Protein AF-A0A2M4CK53-F1 (afdb_monomer_lite)

InterPro domains:
  IPR056799 Aegyptin/gSG7 salivary protein-like, four-helix bundle [PF25001] (20-133)

pLDDT: mean 81.4, std 12.36, range [44.84, 95.44]

Structure (mmCIF, N/CA/C/O backbone):
data_AF-A0A2M4CK53-F1
#
_entry.id   AF-A0A2M4CK53-F1
#
loop_
_atom_site.group_PDB
_atom_site.id
_atom_site.type_symbol
_atom_site.label_atom_id
_atom_site.label_alt_id
_atom_site.label_comp_id
_atom_site.label_asym_id
_atom_site.label_entity_id
_atom_site.label_seq_id
_atom_site.pdbx_PDB_ins_code
_atom_site.Cartn_x
_atom_site.Cartn_y
_atom_site.Cartn_z
_atom_site.occupancy
_atom_site.B_iso_or_equiv
_atom_site.auth_seq_id
_atom_site.auth_comp_id
_atom_site.auth_asym_id
_atom_site.auth_atom_id
_atom_site.pdbx_PDB_model_num
ATOM 1 N N . LEU A 1 1 ? -21.464 15.070 42.725 1.00 60.25 1 LEU A N 1
ATOM 2 C CA . LEU A 1 1 ? -21.523 13.585 42.752 1.00 60.25 1 LEU A CA 1
ATOM 3 C C . LEU A 1 1 ? -22.028 12.962 41.443 1.00 60.25 1 LEU A C 1
ATOM 5 O O . LEU A 1 1 ? -21.182 12.588 40.647 1.00 60.25 1 LEU A O 1
ATOM 9 N N . ALA A 1 2 ? -23.335 12.871 41.143 1.00 59.38 2 ALA A N 1
ATOM 10 C CA . ALA A 1 2 ? -23.804 12.184 39.916 1.00 59.38 2 ALA A CA 1
ATOM 11 C C . ALA A 1 2 ? -23.390 12.881 38.597 1.00 59.38 2 ALA A C 1
ATOM 13 O O . ALA A 1 2 ? -23.077 12.221 37.610 1.00 59.38 2 ALA A O 1
ATOM 14 N N . GLN A 1 3 ? -23.342 14.216 38.592 1.00 55.34 3 GLN A N 1
ATOM 15 C CA . GLN A 1 3 ? -22.973 15.006 37.413 1.00 55.34 3 GLN A CA 1
ATOM 16 C C . GLN A 1 3 ? -21.454 15.009 37.158 1.00 55.34 3 GLN A C 1
ATOM 18 O O . GLN A 1 3 ? -21.027 14.939 36.013 1.00 55.34 3 GLN A O 1
ATOM 23 N N . GLU A 1 4 ? -20.635 14.991 38.214 1.00 51.47 4 GLU A N 1
ATOM 24 C CA . GLU A 1 4 ? -19.167 14.876 38.124 1.00 51.47 4 GLU A CA 1
ATOM 25 C C . GLU A 1 4 ? -18.717 13.498 37.627 1.00 51.47 4 GLU A C 1
ATOM 27 O O . GLU A 1 4 ? -17.789 13.406 36.829 1.00 51.47 4 GLU A O 1
ATOM 32 N N . LEU A 1 5 ? -19.409 12.427 38.034 1.00 57.88 5 LEU A N 1
ATOM 33 C CA . LEU A 1 5 ? -19.177 11.082 37.500 1.00 57.88 5 LEU A CA 1
ATOM 34 C C . LEU A 1 5 ? -19.493 11.009 36.000 1.00 57.88 5 LEU A C 1
ATOM 36 O O . LEU A 1 5 ? -18.746 10.383 35.257 1.00 57.88 5 LEU A O 1
ATOM 40 N N . HIS A 1 6 ? -20.541 11.696 35.538 1.00 61.34 6 HIS A N 1
ATOM 41 C CA . HIS A 1 6 ? -20.874 11.777 34.112 1.00 61.34 6 HIS A CA 1
ATOM 42 C C . HIS A 1 6 ? -19.783 12.482 33.295 1.00 61.34 6 HIS A C 1
ATOM 44 O O . HIS A 1 6 ? -19.415 12.002 32.224 1.00 61.34 6 HIS A O 1
ATOM 50 N N . TRP A 1 7 ? -19.233 13.587 33.811 1.00 57.91 7 TRP A N 1
ATOM 51 C CA . TRP A 1 7 ? -18.126 14.302 33.169 1.00 57.91 7 TRP A CA 1
ATOM 52 C C . TRP A 1 7 ? -16.848 13.464 33.114 1.00 57.91 7 TRP A C 1
ATOM 54 O O . TRP A 1 7 ? -16.218 13.395 32.064 1.00 57.91 7 TRP A O 1
ATOM 64 N N . LEU A 1 8 ? -16.485 12.783 34.205 1.00 64.88 8 LEU A N 1
ATOM 65 C CA . LEU A 1 8 ? -15.302 11.916 34.250 1.00 64.88 8 LEU A CA 1
ATOM 66 C C . LEU A 1 8 ? -15.430 10.702 33.321 1.00 64.88 8 LEU A C 1
ATOM 68 O O . LEU A 1 8 ?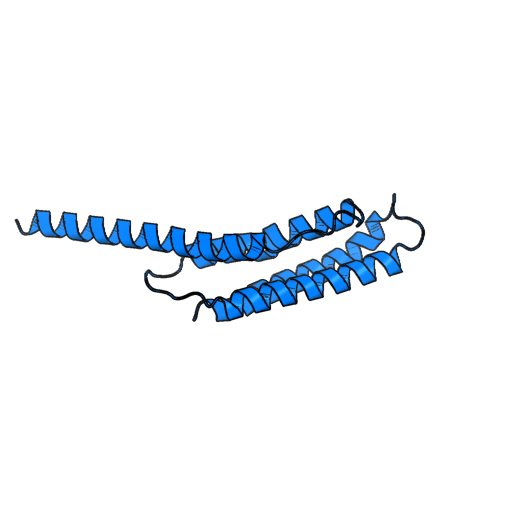 -14.464 10.336 32.655 1.00 64.88 8 LEU A O 1
ATOM 72 N N . VAL A 1 9 ? -16.619 10.100 33.243 1.00 66.56 9 VAL A N 1
ATOM 73 C CA . VAL A 1 9 ? -16.907 9.005 32.306 1.00 66.56 9 VAL A CA 1
ATOM 74 C C . VAL A 1 9 ? -16.845 9.506 30.860 1.00 66.56 9 VAL A C 1
ATOM 76 O O . VAL A 1 9 ? -16.185 8.880 30.035 1.00 66.56 9 VAL A O 1
ATOM 79 N N . GLY A 1 10 ? -17.448 10.660 30.558 1.00 62.97 10 GLY A N 1
ATOM 80 C CA . GLY A 1 10 ? -17.382 11.273 29.228 1.00 62.97 10 GLY A CA 1
ATOM 81 C C . GLY A 1 10 ? -15.952 11.604 28.788 1.00 62.97 10 GLY A C 1
ATOM 82 O O . GLY A 1 10 ? -15.581 11.324 27.651 1.00 62.97 10 GLY A O 1
ATOM 83 N N . LEU A 1 11 ? -15.126 12.126 29.699 1.00 65.12 11 LEU A N 1
ATOM 84 C CA . LEU A 1 11 ? -13.720 12.432 29.433 1.00 65.12 11 LEU A CA 1
ATOM 85 C C . LEU A 1 11 ? -12.900 11.154 29.181 1.00 65.12 11 LEU A C 1
ATOM 87 O O . LEU A 1 11 ? -12.100 11.108 28.252 1.00 65.12 11 LEU A O 1
ATOM 91 N N . ARG A 1 12 ? -13.134 10.094 29.968 1.00 66.25 12 ARG A N 1
ATOM 92 C CA . ARG A 1 12 ? -12.471 8.788 29.807 1.00 66.25 12 ARG A CA 1
ATOM 93 C C . ARG A 1 12 ? -12.744 8.175 28.430 1.00 66.25 12 ARG A C 1
ATOM 95 O O . ARG A 1 12 ? -11.802 7.780 27.757 1.00 66.25 12 ARG A O 1
ATOM 102 N N . PHE A 1 13 ? -14.001 8.180 27.981 1.00 63.41 13 PHE A N 1
ATOM 103 C CA . PHE A 1 13 ? -14.366 7.676 26.652 1.00 63.41 13 PHE A CA 1
ATOM 104 C C . PHE A 1 13 ? -13.691 8.446 25.512 1.00 63.41 13 PHE A C 1
ATOM 106 O O . PHE A 1 13 ? -13.326 7.849 24.502 1.00 63.41 13 PHE A O 1
ATOM 113 N N . GLN A 1 14 ? -13.510 9.761 25.663 1.00 62.34 14 GLN A N 1
ATOM 114 C CA . GLN A 1 14 ? -12.796 10.570 24.675 1.00 62.34 14 GLN A CA 1
ATOM 115 C C . GLN A 1 14 ? -11.305 10.216 24.619 1.00 62.34 14 GLN A C 1
ATOM 117 O O . GLN A 1 14 ? -10.766 10.084 23.524 1.00 62.34 14 GLN A O 1
ATOM 122 N N . PHE A 1 15 ? -10.652 10.014 25.768 1.00 65.25 15 PHE A N 1
ATOM 123 C CA . PHE A 1 15 ? -9.254 9.571 25.808 1.00 65.25 15 PHE A CA 1
ATOM 124 C C . PHE A 1 15 ? -9.075 8.171 25.213 1.00 65.25 15 PHE A C 1
ATOM 126 O O . PHE A 1 15 ? -8.221 7.999 24.349 1.00 65.25 15 PHE A O 1
ATOM 133 N N . ASP A 1 16 ? -9.933 7.213 25.574 1.00 66.12 16 ASP A N 1
ATOM 134 C CA . ASP A 1 16 ? -9.870 5.844 25.045 1.00 66.12 16 ASP A CA 1
ATOM 135 C C . ASP A 1 16 ? -10.058 5.817 23.510 1.00 66.12 16 ASP A C 1
ATOM 137 O O . ASP A 1 16 ? -9.402 5.051 22.801 1.00 66.12 16 ASP A O 1
ATOM 141 N N . ALA A 1 17 ? -10.919 6.688 22.968 1.00 62.44 17 ALA A N 1
ATOM 142 C CA . ALA A 1 17 ? -11.109 6.837 21.524 1.00 62.44 17 ALA A CA 1
ATOM 143 C C . ALA A 1 17 ? -9.894 7.476 20.822 1.00 62.44 17 ALA A C 1
ATOM 145 O O . ALA A 1 17 ? -9.510 7.049 19.728 1.00 62.44 17 ALA A O 1
ATOM 146 N N . ILE A 1 18 ? -9.268 8.481 21.444 1.00 70.62 18 ILE A N 1
ATOM 147 C CA . ILE A 1 18 ? -8.058 9.136 20.923 1.00 70.62 18 ILE A CA 1
ATOM 148 C C . ILE A 1 18 ? -6.870 8.164 20.933 1.00 70.62 18 ILE A C 1
ATOM 150 O O . ILE A 1 18 ? -6.119 8.114 19.955 1.00 70.62 18 ILE A O 1
ATOM 154 N N . ASP A 1 19 ? -6.706 7.375 21.993 1.00 75.19 19 ASP A N 1
ATOM 155 C CA . ASP A 1 19 ? -5.622 6.396 22.107 1.00 75.19 19 ASP A CA 1
ATOM 156 C C . ASP A 1 19 ? -5.763 5.288 21.056 1.00 75.19 19 ASP A C 1
ATOM 158 O O . ASP A 1 19 ? -4.798 4.985 20.349 1.00 75.19 19 ASP A O 1
ATOM 162 N N . ALA A 1 20 ? -6.979 4.765 20.860 1.00 76.62 20 ALA A N 1
ATOM 163 C CA . ALA A 1 20 ? -7.259 3.781 19.816 1.00 76.62 20 ALA A CA 1
ATOM 164 C C . ALA A 1 20 ? -6.955 4.322 18.407 1.00 76.62 20 ALA A C 1
ATOM 166 O O . ALA A 1 20 ? -6.282 3.657 17.619 1.00 76.62 20 ALA A O 1
ATOM 167 N N . THR A 1 21 ? -7.363 5.564 18.122 1.00 82.50 21 THR A N 1
ATOM 168 C CA . THR A 1 21 ? -7.081 6.241 16.843 1.00 82.50 21 THR A CA 1
ATOM 169 C C . THR A 1 21 ? -5.578 6.262 16.542 1.00 82.50 21 THR A C 1
ATOM 171 O O . THR A 1 21 ? -5.146 5.929 15.434 1.00 82.50 21 THR A O 1
ATOM 174 N N . HIS A 1 22 ? -4.762 6.636 17.534 1.00 85.75 22 HIS A N 1
ATOM 175 C CA . HIS A 1 22 ? -3.309 6.675 17.385 1.00 85.75 22 HIS A CA 1
ATOM 176 C C . HIS A 1 22 ? -2.703 5.277 17.250 1.00 85.75 22 HIS A C 1
ATOM 178 O O . HIS A 1 22 ? -1.792 5.088 16.443 1.00 85.75 22 HIS A O 1
ATOM 184 N N . GLU A 1 23 ? -3.188 4.292 18.007 1.00 88.50 23 GLU A N 1
ATOM 185 C CA . GLU A 1 23 ? -2.711 2.909 17.931 1.00 88.50 23 GLU A CA 1
ATOM 186 C C . GLU A 1 23 ? -2.930 2.321 16.530 1.00 88.50 23 GLU A C 1
ATOM 188 O O . GLU A 1 23 ? -1.988 1.816 15.906 1.00 88.50 23 GLU A O 1
ATOM 193 N N . HIS A 1 24 ? -4.144 2.456 15.993 1.00 90.31 24 HIS A N 1
ATOM 194 C CA . HIS A 1 24 ? -4.504 1.973 14.661 1.00 90.31 24 HIS A CA 1
ATOM 195 C C . HIS A 1 24 ? -3.679 2.653 13.563 1.00 90.31 24 HIS A C 1
ATOM 197 O O . HIS A 1 24 ? -3.088 1.972 12.718 1.00 90.31 24 HIS A O 1
ATOM 203 N N . ALA A 1 25 ? -3.554 3.983 13.613 1.00 89.69 25 ALA A N 1
ATOM 204 C CA . ALA A 1 25 ? -2.746 4.749 12.663 1.00 89.69 25 ALA A CA 1
ATOM 205 C C . ALA A 1 25 ? -1.260 4.357 12.704 1.00 89.69 25 ALA A C 1
ATOM 207 O O . ALA A 1 25 ? -0.612 4.215 11.660 1.00 89.69 25 ALA A O 1
ATOM 208 N N . ASN A 1 26 ? -0.713 4.153 13.906 1.00 91.31 26 ASN A N 1
ATOM 209 C CA . ASN A 1 26 ? 0.675 3.746 14.095 1.00 91.31 26 ASN A CA 1
ATOM 210 C C . ASN A 1 26 ? 0.926 2.338 13.562 1.00 91.31 26 ASN A C 1
ATOM 212 O O . ASN A 1 26 ? 1.950 2.107 12.914 1.00 91.31 26 ASN A O 1
ATOM 216 N N . LYS A 1 27 ? -0.009 1.409 13.785 1.00 90.62 27 LYS A N 1
ATOM 217 C CA . LYS A 1 27 ? 0.096 0.035 13.290 1.00 90.62 27 LYS A CA 1
ATOM 218 C C . LYS A 1 27 ? 0.197 -0.001 11.766 1.00 90.62 27 LYS A C 1
ATOM 220 O O . LYS A 1 27 ? 1.164 -0.550 11.233 1.00 90.62 27 LYS A O 1
ATOM 225 N N . VAL A 1 28 ? -0.717 0.679 11.071 1.00 90.75 28 VAL A N 1
ATOM 226 C CA . VAL A 1 28 ? -0.673 0.792 9.604 1.00 90.75 28 VAL A CA 1
ATOM 227 C C . VAL A 1 28 ? 0.580 1.546 9.150 1.00 90.75 28 VAL A C 1
ATOM 229 O O . VAL A 1 28 ? 1.300 1.094 8.266 1.00 90.75 28 VAL A O 1
ATOM 232 N N . THR A 1 29 ? 0.943 2.658 9.787 1.00 91.38 29 THR A N 1
ATOM 233 C CA . THR A 1 29 ? 2.153 3.407 9.402 1.00 91.38 29 THR A CA 1
ATOM 234 C C . THR A 1 29 ? 3.427 2.562 9.501 1.00 91.38 29 THR A C 1
ATOM 236 O O . THR A 1 29 ? 4.314 2.658 8.645 1.00 91.38 29 THR A O 1
ATOM 239 N N . ASN A 1 30 ? 3.535 1.726 10.533 1.00 91.00 30 ASN A N 1
ATOM 240 C CA . ASN A 1 30 ? 4.725 0.924 10.786 1.00 91.00 30 ASN A CA 1
ATOM 241 C C . ASN A 1 30 ? 4.878 -0.255 9.822 1.00 91.00 30 ASN A C 1
ATOM 243 O O . ASN A 1 30 ? 6.020 -0.629 9.545 1.00 91.00 30 ASN A O 1
ATOM 247 N N . ILE A 1 31 ? 3.792 -0.797 9.255 1.00 89.25 31 ILE A N 1
ATOM 248 C CA . ILE A 1 31 ? 3.927 -1.846 8.237 1.00 89.25 31 ILE A CA 1
ATOM 249 C C . ILE A 1 31 ? 4.580 -1.296 6.963 1.00 89.25 31 ILE A C 1
ATOM 251 O O . ILE A 1 31 ? 5.550 -1.870 6.464 1.00 89.25 31 ILE A O 1
ATOM 255 N N . PHE A 1 32 ? 4.168 -0.106 6.515 1.00 86.38 32 PHE A N 1
ATOM 256 C CA . PHE A 1 32 ? 4.724 0.522 5.313 1.00 86.38 32 PHE A CA 1
ATOM 257 C C . PHE A 1 32 ? 6.179 0.971 5.474 1.00 86.38 32 PHE A C 1
ATOM 259 O O . PHE A 1 32 ? 6.905 1.037 4.487 1.00 86.38 32 PHE A O 1
ATOM 266 N N . ARG A 1 33 ? 6.666 1.207 6.702 1.00 84.19 33 ARG A N 1
ATOM 267 C CA . ARG A 1 33 ? 8.099 1.478 6.947 1.00 84.19 33 ARG A CA 1
ATOM 268 C C . ARG A 1 33 ? 9.015 0.329 6.518 1.00 84.19 33 ARG A C 1
ATOM 270 O O . ARG A 1 33 ? 10.203 0.550 6.293 1.00 84.19 33 ARG A O 1
ATOM 277 N N . ARG A 1 34 ? 8.486 -0.893 6.418 1.00 77.19 34 ARG A N 1
ATOM 278 C CA . ARG A 1 34 ? 9.235 -2.077 5.971 1.00 77.19 34 ARG A CA 1
ATOM 279 C C . ARG A 1 34 ? 9.403 -2.121 4.449 1.00 77.19 34 ARG A C 1
ATOM 281 O O . ARG A 1 34 ? 10.221 -2.895 3.950 1.00 77.19 34 ARG A O 1
ATOM 288 N N . VAL A 1 35 ? 8.669 -1.294 3.705 1.00 77.06 35 VAL A N 1
ATOM 289 C CA . VAL A 1 35 ? 8.825 -1.145 2.256 1.00 77.06 35 VAL A CA 1
ATOM 290 C C . VAL A 1 35 ? 10.049 -0.273 1.993 1.00 77.06 35 VAL A C 1
ATOM 292 O O . VAL A 1 35 ? 10.014 0.948 2.135 1.00 77.06 35 VAL A O 1
ATOM 295 N N . LYS A 1 36 ? 11.169 -0.919 1.662 1.00 80.88 36 LYS A N 1
ATOM 296 C CA . LYS A 1 36 ? 12.406 -0.238 1.279 1.00 80.88 36 LYS A CA 1
ATOM 297 C C . LYS A 1 36 ? 12.468 -0.134 -0.234 1.00 80.88 36 LYS A C 1
ATOM 299 O O . LYS A 1 36 ? 12.330 -1.139 -0.921 1.00 80.88 36 LYS A O 1
ATOM 304 N N . GLN A 1 37 ? 12.727 1.070 -0.722 1.00 82.44 37 GLN A N 1
ATOM 305 C CA . GLN A 1 37 ? 12.999 1.286 -2.133 1.00 82.44 37 GLN A CA 1
ATOM 306 C C . GLN A 1 37 ? 14.401 0.803 -2.494 1.00 82.44 37 GLN A C 1
ATOM 308 O O . GLN A 1 37 ? 15.367 1.074 -1.773 1.00 82.44 37 GLN A O 1
ATOM 313 N N . ASP A 1 38 ? 14.508 0.141 -3.641 1.00 85.75 38 ASP A N 1
ATOM 314 C CA . ASP A 1 38 ? 15.789 -0.170 -4.257 1.00 85.75 38 ASP A CA 1
ATOM 315 C C . ASP A 1 38 ? 16.346 1.076 -4.955 1.00 85.75 38 ASP A C 1
ATOM 317 O O . ASP A 1 38 ? 15.948 1.433 -6.063 1.00 85.75 38 ASP A O 1
ATOM 321 N N . LYS A 1 39 ? 17.288 1.744 -4.286 1.00 83.81 39 LYS A N 1
ATOM 322 C CA . LYS A 1 39 ? 17.897 2.995 -4.759 1.00 83.81 39 LYS A CA 1
ATOM 323 C C . LYS A 1 39 ? 18.765 2.831 -6.011 1.00 83.81 39 LYS A C 1
ATOM 325 O O . LYS A 1 39 ? 19.245 3.836 -6.524 1.00 83.81 39 LYS A O 1
ATOM 330 N N . THR A 1 40 ? 18.988 1.606 -6.487 1.00 84.44 40 THR A N 1
ATOM 331 C CA . THR A 1 40 ? 19.692 1.360 -7.753 1.00 84.44 40 THR A CA 1
ATOM 332 C C . THR A 1 40 ? 18.801 1.602 -8.977 1.00 84.44 40 THR A C 1
ATOM 334 O O . THR A 1 40 ? 19.313 1.785 -10.082 1.00 84.44 40 THR A O 1
ATOM 337 N N . LYS A 1 41 ? 17.473 1.651 -8.795 1.00 84.19 41 LYS A N 1
ATOM 338 C CA . LYS A 1 41 ? 16.500 1.891 -9.869 1.00 84.19 41 LYS A CA 1
ATOM 339 C C . LYS A 1 41 ? 16.446 3.371 -10.282 1.00 84.19 41 LYS A C 1
ATOM 341 O O . LYS A 1 41 ? 16.870 4.268 -9.556 1.00 84.19 41 LYS A O 1
ATOM 346 N N . ASN A 1 42 ? 15.882 3.632 -11.464 1.00 84.38 42 ASN A N 1
ATOM 347 C CA . ASN A 1 42 ? 15.699 4.984 -12.001 1.00 84.38 42 ASN A CA 1
ATOM 348 C C . ASN A 1 42 ? 14.899 5.886 -11.036 1.00 84.38 42 ASN A C 1
ATOM 350 O O . ASN A 1 42 ? 13.873 5.475 -10.497 1.00 84.38 42 ASN A O 1
ATOM 354 N N . ALA A 1 43 ? 15.338 7.136 -10.867 1.00 84.31 43 ALA A N 1
ATOM 355 C CA . ALA A 1 43 ? 14.744 8.072 -9.912 1.00 84.31 43 ALA A CA 1
ATOM 356 C C . ALA A 1 43 ? 13.280 8.441 -10.220 1.00 84.31 43 ALA A C 1
ATOM 358 O O . ALA A 1 43 ? 12.484 8.552 -9.295 1.00 84.31 43 ALA A O 1
ATOM 359 N N . VAL A 1 44 ? 12.903 8.592 -11.495 1.00 81.88 44 VAL A N 1
ATOM 360 C CA . VAL A 1 44 ? 11.524 8.925 -11.907 1.00 81.88 44 VAL A CA 1
ATOM 361 C C . VAL A 1 44 ? 10.580 7.752 -11.636 1.00 81.88 44 VAL A C 1
ATOM 363 O O . VAL A 1 44 ? 9.456 7.934 -11.162 1.00 81.88 44 VAL A O 1
ATOM 366 N N . TYR A 1 45 ? 11.058 6.529 -11.875 1.00 86.69 45 TYR A N 1
ATOM 367 C CA . TYR A 1 45 ? 10.356 5.314 -11.468 1.00 86.69 45 TYR A CA 1
ATOM 368 C C . TYR A 1 45 ? 10.181 5.268 -9.941 1.00 86.69 45 TYR A C 1
ATOM 370 O O . TYR A 1 45 ? 9.069 5.061 -9.455 1.00 86.69 45 TYR A O 1
ATOM 378 N N . LEU A 1 46 ? 11.250 5.516 -9.174 1.00 89.00 46 LEU A N 1
ATOM 379 C CA . LEU A 1 46 ? 11.204 5.488 -7.709 1.00 89.00 46 LEU A CA 1
ATOM 380 C C . LEU A 1 46 ? 10.265 6.549 -7.132 1.00 89.00 46 LEU A C 1
ATOM 382 O O . LEU A 1 46 ? 9.551 6.263 -6.170 1.00 89.00 46 LEU A O 1
ATOM 386 N N . ASP A 1 47 ? 10.230 7.739 -7.726 1.00 89.00 47 ASP A N 1
ATOM 387 C CA . ASP A 1 47 ? 9.288 8.795 -7.361 1.00 89.00 47 ASP A CA 1
ATOM 388 C C . ASP A 1 47 ? 7.837 8.368 -7.624 1.00 89.00 47 ASP A C 1
ATOM 390 O O . ASP A 1 47 ? 6.974 8.508 -6.755 1.00 89.00 47 ASP A O 1
ATOM 394 N N . SER A 1 48 ? 7.579 7.730 -8.770 1.00 90.25 48 SER A N 1
ATOM 395 C CA . SER A 1 48 ? 6.251 7.206 -9.117 1.00 90.25 48 SER A CA 1
ATOM 396 C C . SER A 1 48 ? 5.791 6.113 -8.152 1.00 90.25 48 SER A C 1
ATOM 398 O O . SER A 1 48 ? 4.634 6.130 -7.720 1.00 90.25 48 SER A O 1
ATOM 400 N N . VAL A 1 49 ? 6.692 5.197 -7.775 1.00 92.56 49 VAL A N 1
ATOM 401 C CA . VAL A 1 49 ? 6.433 4.144 -6.781 1.00 92.56 49 VAL A CA 1
ATOM 402 C C . VAL A 1 49 ? 6.154 4.747 -5.410 1.00 92.56 49 VAL A C 1
ATOM 404 O O . VAL A 1 49 ? 5.135 4.419 -4.804 1.00 92.56 49 VAL A O 1
ATOM 407 N N . HIS A 1 50 ? 7.022 5.646 -4.934 1.00 92.62 50 HIS A N 1
ATOM 408 C CA . HIS A 1 50 ? 6.863 6.306 -3.638 1.00 92.62 50 HIS A CA 1
ATOM 409 C C . HIS A 1 50 ? 5.534 7.059 -3.562 1.00 92.62 50 HIS A C 1
ATOM 411 O O . HIS A 1 50 ? 4.783 6.896 -2.599 1.00 92.62 50 HIS A O 1
ATOM 417 N N . THR A 1 51 ? 5.233 7.849 -4.593 1.00 93.25 51 THR A N 1
ATOM 418 C CA . THR A 1 51 ? 4.000 8.628 -4.680 1.00 93.25 51 THR A CA 1
ATOM 419 C C . THR A 1 51 ? 2.782 7.717 -4.683 1.00 93.25 51 THR A C 1
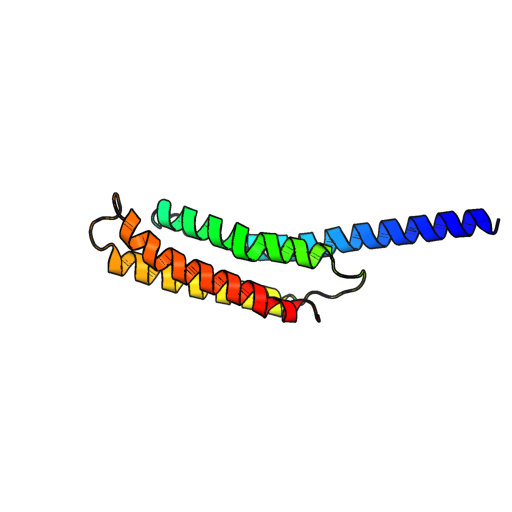ATOM 421 O O . THR A 1 51 ? 1.900 7.920 -3.856 1.00 93.25 51 THR A O 1
ATOM 424 N N . GLY A 1 52 ? 2.760 6.673 -5.519 1.00 93.81 52 GLY A N 1
ATOM 425 C CA . GLY A 1 52 ? 1.646 5.725 -5.580 1.00 93.81 52 GLY A CA 1
ATOM 426 C C . GLY A 1 52 ? 1.402 5.013 -4.251 1.00 93.81 52 GLY A C 1
ATOM 427 O O . GLY A 1 52 ? 0.295 5.063 -3.723 1.00 93.81 52 GLY A O 1
ATOM 428 N N . VAL A 1 53 ? 2.439 4.403 -3.661 1.00 93.69 53 VAL A N 1
ATOM 429 C CA . VAL A 1 53 ? 2.311 3.700 -2.369 1.00 93.69 53 VAL A CA 1
ATOM 430 C C . VAL A 1 53 ? 1.837 4.652 -1.278 1.00 93.69 53 VAL A C 1
ATOM 432 O O . VAL A 1 53 ? 0.999 4.281 -0.460 1.00 93.69 53 VAL A O 1
ATOM 435 N N . LYS A 1 54 ? 2.350 5.885 -1.249 1.00 93.38 54 LYS A N 1
ATOM 436 C CA . LYS A 1 54 ? 1.943 6.866 -0.248 1.00 93.38 54 LYS A CA 1
ATOM 437 C C . LYS A 1 54 ? 0.480 7.282 -0.428 1.00 93.38 54 LYS A C 1
ATOM 439 O O . LYS A 1 54 ? -0.301 7.122 0.503 1.00 93.38 54 LYS A O 1
ATOM 444 N N . THR A 1 55 ? 0.113 7.810 -1.593 1.00 95.12 55 THR A N 1
ATOM 445 C CA . THR A 1 55 ? -1.166 8.516 -1.776 1.00 95.12 55 THR A CA 1
ATOM 446 C C . THR A 1 55 ? -2.335 7.596 -2.104 1.00 95.12 55 THR A C 1
ATOM 448 O O . THR A 1 55 ? -3.473 7.953 -1.812 1.00 95.12 55 THR A O 1
ATOM 451 N N . LEU A 1 56 ? -2.078 6.427 -2.695 1.00 94.50 56 LEU A N 1
ATOM 452 C CA . LEU A 1 56 ? -3.126 5.501 -3.137 1.00 94.50 56 LEU A CA 1
ATOM 453 C C . LEU A 1 56 ? -3.305 4.301 -2.214 1.00 94.50 56 LEU A C 1
ATOM 455 O O . LEU A 1 56 ? -4.291 3.590 -2.363 1.00 94.50 56 LEU A O 1
ATOM 459 N N . LEU A 1 57 ? -2.376 4.073 -1.282 1.00 91.06 57 LEU A N 1
ATOM 460 C CA . LEU A 1 57 ? -2.413 2.907 -0.405 1.00 91.06 57 LEU A CA 1
ATOM 461 C C . LEU A 1 57 ? -2.218 3.296 1.065 1.00 91.06 57 LEU A C 1
ATOM 463 O O . LEU A 1 57 ? -3.148 3.193 1.856 1.00 91.06 57 LEU A O 1
ATOM 467 N N . LYS A 1 58 ? -1.043 3.806 1.448 1.00 92.31 58 LYS A N 1
ATOM 468 C CA . LYS A 1 58 ? -0.728 4.106 2.852 1.00 92.31 58 LYS A CA 1
ATOM 469 C C . LYS A 1 58 ? -1.658 5.158 3.457 1.00 92.31 58 LYS A C 1
ATOM 471 O O . LYS A 1 58 ? -2.256 4.891 4.495 1.00 92.31 58 LYS A O 1
ATOM 476 N N . ASP A 1 59 ? -1.725 6.351 2.873 1.00 92.81 59 ASP A N 1
ATOM 477 C CA . ASP A 1 59 ? -2.471 7.469 3.457 1.00 92.81 59 ASP A CA 1
ATOM 478 C C . ASP A 1 59 ? -3.977 7.133 3.573 1.00 92.81 59 ASP A C 1
ATOM 480 O O . ASP A 1 59 ? -4.516 7.288 4.672 1.00 92.81 59 ASP A O 1
ATOM 484 N N . PRO A 1 60 ? -4.644 6.559 2.542 1.00 92.06 60 PRO A N 1
ATOM 485 C CA . PRO A 1 60 ? -6.024 6.081 2.663 1.00 92.06 60 PRO A CA 1
ATOM 486 C C . PRO A 1 60 ? -6.232 5.045 3.773 1.00 92.06 60 PRO A C 1
ATOM 488 O O . PRO A 1 60 ? -7.171 5.167 4.562 1.00 92.06 60 PRO A O 1
ATOM 491 N N . LEU A 1 61 ? -5.341 4.055 3.889 1.00 90.19 61 LEU A N 1
ATOM 492 C CA . LEU A 1 61 ? -5.454 3.018 4.917 1.00 90.19 61 LEU A CA 1
ATOM 493 C C . LEU A 1 61 ? -5.239 3.568 6.323 1.00 90.19 61 LEU A C 1
ATOM 495 O O . LEU A 1 61 ? -5.934 3.154 7.247 1.00 90.19 61 LEU A O 1
ATOM 499 N N . VAL A 1 62 ? -4.317 4.519 6.498 1.00 91.50 62 VAL A N 1
ATOM 500 C CA . VAL A 1 62 ? -4.142 5.220 7.775 1.00 91.50 62 VAL A CA 1
ATOM 501 C C . VAL A 1 62 ? -5.408 6.003 8.117 1.00 91.50 62 VAL A C 1
ATOM 503 O O . VAL A 1 62 ? -5.903 5.875 9.233 1.00 91.50 62 VAL A O 1
ATOM 506 N N . SER A 1 63 ? -5.976 6.751 7.165 1.00 90.38 63 SER A N 1
ATOM 507 C CA . SER A 1 63 ? -7.232 7.477 7.383 1.00 90.38 63 SER A CA 1
ATOM 508 C C . SER A 1 63 ? -8.386 6.547 7.759 1.00 90.38 63 SER A C 1
ATOM 510 O O . SER A 1 63 ? -9.126 6.860 8.684 1.00 90.38 63 SER A O 1
ATOM 512 N N . LYS A 1 64 ? -8.524 5.386 7.109 1.00 88.31 64 LYS A N 1
ATOM 513 C CA . LYS A 1 64 ? -9.536 4.380 7.475 1.00 88.31 64 LYS A CA 1
ATOM 514 C C . LYS A 1 64 ? -9.276 3.781 8.858 1.00 88.31 64 LYS A C 1
ATOM 516 O O . LYS A 1 64 ? -10.210 3.634 9.637 1.00 88.31 64 LYS A O 1
ATOM 521 N N . ALA A 1 65 ? -8.020 3.478 9.182 1.00 88.81 65 ALA A N 1
ATOM 522 C CA . ALA A 1 65 ? -7.635 2.919 10.475 1.00 88.81 65 ALA A CA 1
ATOM 523 C C . ALA A 1 65 ? -7.935 3.879 11.637 1.00 88.81 65 ALA A C 1
ATOM 525 O O . ALA A 1 65 ? -8.398 3.438 12.681 1.00 88.81 65 ALA A O 1
ATOM 526 N N . MET A 1 66 ? -7.754 5.187 11.435 1.00 87.88 66 MET A N 1
ATOM 527 C CA . MET A 1 66 ? -8.108 6.221 12.417 1.00 87.88 66 MET A CA 1
ATOM 528 C C . MET A 1 66 ? -9.609 6.293 12.736 1.00 87.88 66 MET A C 1
ATOM 530 O O . MET A 1 66 ? -9.986 6.885 13.741 1.00 87.88 66 MET A O 1
ATOM 534 N N . LEU A 1 67 ? -10.467 5.735 11.880 1.00 88.06 67 LEU A N 1
ATOM 535 C CA . LEU A 1 67 ? -11.922 5.749 12.052 1.00 88.06 67 LEU A CA 1
ATOM 536 C C . LEU A 1 67 ? -12.456 4.461 12.692 1.00 88.06 67 LEU A C 1
ATOM 538 O O . LEU A 1 67 ? -13.668 4.324 12.868 1.00 88.06 67 LEU A O 1
ATOM 542 N N . LEU A 1 68 ? -11.584 3.503 13.018 1.00 86.25 68 LEU A N 1
ATOM 543 C CA . LEU A 1 68 ? -12.006 2.242 13.611 1.00 86.25 68 LEU A CA 1
ATOM 544 C C . LEU A 1 68 ? -12.413 2.433 15.082 1.00 86.25 68 LEU A C 1
ATOM 546 O O . LEU A 1 68 ? -11.762 3.175 15.819 1.00 86.25 68 LEU A O 1
ATOM 550 N N . PRO A 1 69 ? -13.462 1.733 15.553 1.00 84.81 69 PRO A N 1
ATOM 551 C CA . PRO A 1 69 ? -13.827 1.744 16.963 1.00 84.81 69 PRO A CA 1
ATOM 552 C C . PRO A 1 69 ? -12.695 1.236 17.859 1.00 84.81 69 PRO A C 1
ATOM 554 O O . PRO A 1 69 ? -11.955 0.314 17.490 1.00 84.81 69 PRO A O 1
ATOM 557 N N . ALA A 1 70 ? -12.622 1.765 19.082 1.00 82.75 70 ALA A N 1
ATOM 558 C CA . ALA A 1 70 ? -11.727 1.247 20.110 1.00 82.75 70 ALA A CA 1
ATOM 559 C C . ALA A 1 70 ? -11.932 -0.268 20.314 1.00 82.75 70 ALA A C 1
ATOM 561 O O . ALA A 1 70 ? -13.057 -0.766 20.323 1.00 82.75 70 ALA A O 1
ATOM 562 N N . GLY A 1 71 ? -10.829 -1.011 20.444 1.00 80.56 71 GLY A N 1
ATOM 563 C CA . GLY A 1 71 ? -10.841 -2.474 20.559 1.00 80.56 71 GLY A CA 1
ATOM 564 C C . GLY A 1 71 ? -10.875 -3.240 19.229 1.00 80.56 71 GLY A C 1
ATOM 565 O O . GLY A 1 71 ? -10.708 -4.462 19.239 1.00 80.56 71 GLY A O 1
ATOM 566 N N . THR A 1 72 ? -11.022 -2.558 18.084 1.00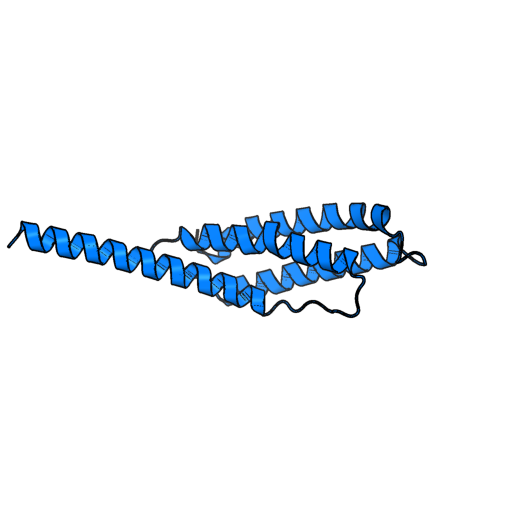 86.00 72 THR A N 1
ATOM 567 C CA . THR A 1 72 ? -10.879 -3.196 16.765 1.00 86.00 72 THR A CA 1
ATOM 568 C C . THR A 1 72 ? -9.459 -3.725 16.593 1.00 86.00 72 THR A C 1
ATOM 570 O O . THR A 1 72 ? -8.484 -2.990 16.761 1.00 86.00 72 THR A O 1
ATOM 573 N N . LYS A 1 73 ? -9.331 -5.008 16.240 1.00 84.81 73 LYS A N 1
ATOM 574 C CA . LYS A 1 73 ? -8.039 -5.642 15.967 1.00 84.81 73 LYS A CA 1
ATOM 575 C C . LYS A 1 73 ? -7.746 -5.604 14.475 1.00 84.81 73 LYS A C 1
ATOM 577 O O . LYS A 1 73 ? -8.462 -6.218 13.693 1.00 84.81 73 LYS A O 1
ATOM 582 N N . ILE A 1 74 ? -6.651 -4.949 14.105 1.00 86.56 74 ILE A N 1
ATOM 583 C CA . ILE A 1 74 ? -6.115 -4.994 12.742 1.00 86.56 74 ILE A CA 1
ATOM 584 C C . ILE A 1 74 ? -5.167 -6.193 12.636 1.00 86.56 74 ILE A C 1
ATOM 586 O O . ILE A 1 74 ? -4.244 -6.327 13.450 1.00 86.56 74 ILE A O 1
ATOM 590 N N . SER A 1 75 ? -5.399 -7.060 11.651 1.00 88.19 75 SER A N 1
ATOM 591 C CA . SER A 1 75 ? -4.587 -8.261 11.423 1.00 88.19 75 SER A CA 1
ATOM 592 C C . SER A 1 75 ? -3.220 -7.912 10.830 1.00 88.19 75 SER A C 1
ATOM 594 O O . SER A 1 75 ? -3.141 -7.305 9.762 1.00 88.19 75 SER A O 1
ATOM 596 N N . ASP A 1 76 ? -2.141 -8.328 11.500 1.00 87.69 76 ASP A N 1
ATOM 597 C CA . ASP A 1 76 ? -0.777 -8.168 10.982 1.00 87.69 76 ASP A CA 1
ATOM 598 C C . ASP A 1 76 ? -0.551 -8.994 9.714 1.00 87.69 76 ASP A C 1
ATOM 600 O O . ASP A 1 76 ? 0.055 -8.499 8.768 1.00 87.69 76 ASP A O 1
ATOM 604 N N . ASP A 1 77 ? -1.084 -10.215 9.655 1.00 89.44 77 ASP A N 1
ATOM 605 C CA . ASP A 1 77 ? -0.951 -11.092 8.488 1.00 89.44 77 ASP A CA 1
ATOM 606 C C . ASP A 1 77 ? -1.618 -10.483 7.255 1.00 89.44 77 ASP A C 1
ATOM 608 O O . ASP A 1 77 ? -1.048 -10.501 6.166 1.00 89.44 77 ASP A O 1
ATOM 612 N N . CYS A 1 78 ? -2.788 -9.864 7.435 1.00 88.75 78 CYS A N 1
ATOM 613 C CA . CYS A 1 78 ? -3.485 -9.192 6.344 1.00 88.75 78 CYS A CA 1
ATOM 614 C C . CYS A 1 78 ? -2.721 -7.949 5.860 1.00 88.75 78 CYS A C 1
ATOM 616 O O . CYS A 1 78 ? -2.551 -7.755 4.658 1.00 88.75 78 CYS A O 1
ATOM 618 N N . LEU A 1 79 ? -2.187 -7.142 6.786 1.00 88.38 79 LEU A N 1
ATOM 619 C CA . LEU A 1 79 ? -1.343 -5.994 6.439 1.00 88.38 79 LEU A CA 1
ATOM 620 C C . LEU A 1 79 ? -0.024 -6.408 5.761 1.00 88.38 79 LEU A C 1
ATOM 622 O O . LEU A 1 79 ? 0.450 -5.698 4.876 1.00 88.38 79 LEU A O 1
ATOM 626 N N . ASN A 1 80 ? 0.578 -7.533 6.157 1.00 89.88 80 ASN A N 1
ATOM 627 C CA . ASN A 1 80 ? 1.777 -8.066 5.505 1.00 89.88 80 ASN A CA 1
ATOM 628 C C . ASN A 1 80 ? 1.463 -8.553 4.085 1.00 89.88 80 ASN A C 1
ATOM 630 O O . ASN A 1 80 ? 2.167 -8.166 3.157 1.00 89.88 80 ASN A O 1
ATOM 634 N N . ALA A 1 81 ? 0.384 -9.324 3.906 1.00 90.44 81 ALA A N 1
ATOM 635 C CA . ALA A 1 81 ? -0.045 -9.810 2.593 1.00 90.44 81 ALA A CA 1
ATOM 636 C C . ALA A 1 81 ? -0.300 -8.654 1.616 1.00 90.44 81 ALA A C 1
ATOM 638 O O . ALA A 1 81 ? 0.128 -8.700 0.467 1.00 90.44 81 ALA A O 1
ATOM 639 N N . LEU A 1 82 ? -0.906 -7.572 2.105 1.00 89.81 82 LEU A N 1
ATOM 640 C CA . LEU A 1 82 ? -1.079 -6.347 1.338 1.00 89.81 82 LEU A CA 1
ATOM 641 C C . LEU A 1 82 ? 0.244 -5.729 0.891 1.00 89.81 82 LEU A C 1
ATOM 643 O O . LEU A 1 82 ? 0.375 -5.285 -0.247 1.00 89.81 82 LEU A O 1
ATOM 647 N N . VAL A 1 83 ? 1.226 -5.652 1.789 1.00 90.38 83 VAL A N 1
ATOM 648 C CA . VAL A 1 83 ? 2.543 -5.108 1.444 1.00 90.38 83 VAL A CA 1
ATOM 649 C C . VAL A 1 83 ? 3.238 -5.986 0.403 1.00 90.38 83 VAL A C 1
ATOM 651 O O . VAL A 1 83 ? 3.906 -5.457 -0.487 1.00 90.38 83 VAL A O 1
ATOM 654 N N . ASP A 1 84 ? 3.069 -7.302 0.485 1.00 92.25 84 ASP A N 1
ATOM 655 C CA . ASP A 1 84 ? 3.623 -8.237 -0.492 1.00 92.25 84 ASP A CA 1
ATOM 656 C C . ASP A 1 84 ? 2.938 -8.107 -1.862 1.00 92.25 84 ASP A C 1
ATOM 658 O O . ASP A 1 84 ? 3.627 -8.052 -2.880 1.00 92.25 84 ASP A O 1
ATOM 662 N N . GLU A 1 85 ? 1.617 -7.927 -1.904 1.00 92.88 85 GLU A N 1
ATOM 663 C CA . GLU A 1 85 ? 0.874 -7.677 -3.147 1.00 92.88 85 GLU A CA 1
ATOM 664 C C . GLU A 1 85 ? 1.247 -6.319 -3.771 1.00 92.88 85 GLU A C 1
ATOM 666 O O . GLU A 1 85 ? 1.508 -6.223 -4.973 1.00 92.88 85 GLU A O 1
ATOM 671 N N . ALA A 1 86 ? 1.410 -5.271 -2.956 1.00 92.69 86 ALA A N 1
ATOM 672 C CA . ALA A 1 86 ? 1.912 -3.978 -3.423 1.00 92.69 86 ALA A CA 1
ATOM 673 C C . ALA A 1 86 ? 3.317 -4.093 -4.047 1.00 92.69 86 ALA A C 1
ATOM 675 O O . ALA A 1 86 ? 3.598 -3.461 -5.068 1.00 92.69 86 ALA A O 1
ATOM 676 N N . ARG A 1 87 ? 4.194 -4.929 -3.471 1.00 92.06 87 ARG A N 1
ATOM 677 C CA . ARG A 1 87 ? 5.523 -5.226 -4.032 1.00 92.06 87 ARG A CA 1
ATOM 678 C C . ARG A 1 87 ? 5.441 -6.028 -5.326 1.00 92.06 87 ARG A C 1
ATOM 680 O O . ARG A 1 87 ? 6.253 -5.811 -6.222 1.00 92.06 87 ARG A O 1
ATOM 687 N N . GLU A 1 88 ? 4.480 -6.935 -5.456 1.00 93.31 88 GLU A N 1
ATOM 688 C CA . GLU A 1 88 ? 4.251 -7.652 -6.710 1.00 93.31 88 GLU A CA 1
ATOM 689 C C . GLU A 1 88 ? 3.834 -6.687 -7.829 1.00 93.31 88 GLU A C 1
ATOM 691 O O . GLU A 1 88 ? 4.390 -6.738 -8.930 1.00 93.31 88 GLU A O 1
ATOM 696 N N . HIS A 1 89 ? 2.915 -5.759 -7.543 1.00 94.00 89 HIS A N 1
ATOM 697 C CA . HIS A 1 89 ? 2.539 -4.704 -8.484 1.00 94.00 89 HIS A CA 1
ATOM 698 C C . HIS A 1 89 ? 3.718 -3.793 -8.836 1.00 94.00 89 HIS A C 1
ATOM 700 O O . HIS A 1 89 ? 3.892 -3.461 -10.009 1.00 94.00 89 HIS A O 1
ATOM 706 N N . GLU A 1 90 ? 4.554 -3.433 -7.855 1.00 92.50 90 GLU A N 1
ATOM 707 C CA . GLU A 1 90 ? 5.793 -2.689 -8.098 1.00 92.50 90 GLU A CA 1
ATOM 708 C C . GLU A 1 90 ? 6.710 -3.456 -9.070 1.00 92.50 90 GLU A C 1
ATOM 710 O O . GLU A 1 90 ? 7.216 -2.877 -10.029 1.00 92.50 90 GLU A O 1
ATOM 715 N N . ASN A 1 91 ? 6.924 -4.755 -8.851 1.00 90.94 91 ASN A N 1
ATOM 716 C CA . ASN A 1 91 ? 7.809 -5.564 -9.691 1.00 90.94 91 ASN A CA 1
ATOM 717 C C . ASN A 1 91 ? 7.303 -5.668 -11.136 1.00 90.94 91 ASN A C 1
ATOM 719 O O . ASN A 1 91 ? 8.104 -5.563 -12.066 1.00 90.94 91 ASN A O 1
ATOM 723 N N . LYS A 1 92 ? 5.986 -5.819 -11.333 1.00 90.94 92 LYS A N 1
ATOM 724 C CA . LYS A 1 92 ? 5.361 -5.792 -12.667 1.00 90.94 92 LYS A CA 1
ATOM 725 C C . LYS A 1 92 ? 5.549 -4.430 -13.334 1.00 90.94 92 LYS A C 1
ATOM 727 O O . LYS A 1 92 ? 5.998 -4.370 -14.473 1.00 90.94 92 LYS A O 1
ATOM 732 N N . PHE A 1 93 ? 5.312 -3.344 -12.596 1.00 91.25 93 PHE A N 1
ATOM 733 C CA . PHE A 1 93 ? 5.543 -1.991 -13.096 1.00 91.25 93 PHE A CA 1
ATOM 734 C C . PHE A 1 93 ? 7.008 -1.762 -13.481 1.00 91.25 93 PHE A C 1
ATOM 736 O O . PHE A 1 93 ? 7.284 -1.170 -14.521 1.00 91.25 93 PHE A O 1
ATOM 743 N N . TYR A 1 94 ? 7.959 -2.253 -12.682 1.00 88.06 94 TYR A N 1
ATOM 744 C CA . TYR A 1 94 ? 9.376 -2.150 -13.011 1.00 88.06 94 TYR A CA 1
ATOM 745 C C . TYR A 1 94 ? 9.726 -2.918 -14.283 1.00 88.06 94 TYR A C 1
ATOM 747 O O . TYR A 1 94 ? 10.430 -2.374 -15.127 1.00 88.06 94 TYR A O 1
ATOM 755 N N . ALA A 1 95 ? 9.217 -4.143 -14.439 1.00 86.88 95 ALA A N 1
ATOM 756 C CA . ALA A 1 95 ? 9.434 -4.942 -15.640 1.00 86.88 95 ALA A CA 1
ATOM 757 C C . ALA A 1 95 ? 8.896 -4.222 -16.889 1.00 86.88 95 ALA A C 1
ATOM 759 O O . ALA A 1 95 ? 9.640 -4.039 -17.855 1.00 86.88 95 ALA A O 1
ATOM 760 N N . ASP A 1 96 ? 7.662 -3.715 -16.826 1.00 83.88 96 ASP A N 1
ATOM 761 C CA . ASP A 1 96 ? 7.047 -2.942 -17.909 1.00 83.88 96 ASP A CA 1
ATOM 762 C C . ASP A 1 96 ? 7.824 -1.657 -18.205 1.00 83.88 96 ASP A C 1
ATOM 764 O O . ASP A 1 96 ? 8.041 -1.315 -19.368 1.00 83.88 96 ASP A O 1
ATOM 768 N N . PHE A 1 97 ? 8.276 -0.950 -17.168 1.00 82.62 97 PHE A N 1
ATOM 769 C CA . PHE A 1 97 ? 9.127 0.224 -17.315 1.00 82.62 97 PHE A CA 1
ATOM 770 C C . PHE A 1 97 ? 10.432 -0.144 -18.027 1.00 82.62 97 PHE A C 1
ATOM 772 O O . PHE A 1 97 ? 10.780 0.496 -19.012 1.00 82.62 97 PHE A O 1
ATOM 779 N N . THR A 1 98 ? 11.136 -1.190 -17.594 1.00 80.62 98 THR A N 1
ATOM 780 C CA . THR A 1 98 ? 12.404 -1.593 -18.217 1.00 80.62 98 THR A CA 1
ATOM 781 C C . THR A 1 98 ? 12.237 -2.037 -19.666 1.00 80.62 98 THR A C 1
ATOM 783 O O . THR A 1 98 ? 13.000 -1.577 -20.509 1.00 80.62 98 THR A O 1
ATOM 786 N N . TYR A 1 99 ? 11.219 -2.850 -19.966 1.00 75.56 99 TYR A N 1
ATOM 787 C CA . TYR A 1 99 ? 10.958 -3.367 -21.310 1.00 75.56 99 TYR A CA 1
ATOM 788 C C . TYR A 1 99 ? 10.556 -2.250 -22.278 1.00 75.56 99 TYR A C 1
ATOM 790 O O . TYR A 1 99 ? 11.089 -2.141 -23.378 1.00 75.56 99 TYR A O 1
ATOM 798 N N . ASN A 1 100 ? 9.649 -1.364 -21.857 1.00 72.81 100 ASN A N 1
ATOM 799 C CA . ASN A 1 100 ? 9.177 -0.281 -22.719 1.00 72.81 100 ASN A CA 1
ATOM 800 C C . ASN A 1 100 ? 10.178 0.887 -22.829 1.00 72.81 100 ASN A C 1
ATOM 802 O O . ASN A 1 100 ? 10.030 1.720 -23.721 1.00 72.81 100 ASN A O 1
ATOM 806 N N . CYS A 1 101 ? 11.169 0.987 -21.932 1.00 71.19 101 CYS A N 1
ATOM 807 C CA . CYS A 1 101 ? 12.163 2.072 -21.905 1.00 71.19 101 CYS A CA 1
ATOM 808 C C . CYS A 1 101 ? 13.585 1.640 -22.308 1.00 71.19 101 CYS A C 1
ATOM 810 O O . CYS A 1 101 ? 14.529 2.388 -22.015 1.00 71.19 101 CYS A O 1
ATOM 812 N N . GLU A 1 102 ? 13.774 0.465 -22.926 1.00 64.62 102 GLU A N 1
ATOM 813 C CA . GLU A 1 102 ? 15.104 -0.040 -23.301 1.00 64.62 102 GLU A CA 1
ATOM 814 C C . GLU A 1 102 ? 15.931 1.039 -24.037 1.00 64.62 102 GLU A C 1
ATOM 816 O O . GLU A 1 102 ? 15.533 1.569 -25.073 1.00 64.62 102 GLU A O 1
ATOM 821 N N . GLY A 1 103 ? 17.085 1.410 -23.467 1.00 61.88 103 GLY A N 1
ATOM 822 C CA . GLY A 1 103 ? 18.042 2.355 -24.064 1.00 61.88 103 GLY A CA 1
ATOM 823 C C . GLY A 1 103 ? 17.854 3.851 -23.754 1.00 61.88 103 GLY A C 1
ATOM 824 O O . GLY A 1 103 ? 18.775 4.622 -24.020 1.00 61.88 103 GLY A O 1
ATOM 825 N N . HIS A 1 104 ? 16.746 4.289 -23.137 1.00 58.94 104 HIS A N 1
ATOM 826 C CA . HIS A 1 104 ? 16.457 5.722 -22.921 1.00 58.94 104 HIS A CA 1
ATOM 827 C C . HIS A 1 104 ? 15.981 6.064 -21.500 1.00 58.94 104 HIS A C 1
ATOM 829 O O . HIS A 1 104 ? 14.940 6.679 -21.287 1.00 58.94 104 HIS A O 1
ATOM 835 N N . ILE A 1 105 ? 16.800 5.732 -20.501 1.00 57.28 105 ILE A N 1
ATOM 836 C CA . ILE A 1 105 ? 16.508 5.941 -19.069 1.00 57.28 105 ILE A CA 1
ATOM 837 C C . ILE A 1 105 ? 16.386 7.442 -18.692 1.00 57.28 105 ILE A C 1
ATOM 839 O O . ILE A 1 105 ? 15.757 7.782 -17.692 1.00 57.28 105 ILE A O 1
ATOM 843 N N . GLY A 1 106 ? 16.972 8.351 -19.485 1.00 54.50 106 GLY A N 1
ATOM 844 C CA . GLY A 1 106 ? 16.950 9.803 -19.234 1.00 54.50 106 GLY A CA 1
ATOM 845 C C . GLY A 1 106 ? 15.733 10.556 -19.792 1.00 54.50 106 GLY A C 1
ATOM 846 O O . GLY A 1 106 ? 15.427 11.642 -19.311 1.00 54.50 106 GLY A O 1
ATOM 847 N N . THR A 1 107 ? 15.029 9.990 -20.780 1.00 54.28 107 THR A N 1
ATOM 848 C CA . THR A 1 107 ? 13.858 10.595 -21.458 1.00 54.28 107 THR A CA 1
ATOM 849 C C . THR A 1 107 ? 12.611 9.705 -21.379 1.00 54.28 107 THR A C 1
ATOM 851 O O . THR A 1 107 ? 11.633 9.927 -22.090 1.00 54.28 107 THR A O 1
ATOM 854 N N . SER A 1 108 ? 12.618 8.721 -20.475 1.00 60.12 108 SER A N 1
ATOM 855 C CA . SER A 1 108 ? 11.636 7.638 -20.315 1.00 60.12 108 SER A CA 1
ATOM 856 C C . SER A 1 108 ? 10.236 8.063 -19.845 1.00 60.12 108 SER A C 1
ATOM 858 O O . SER A 1 108 ? 9.482 7.226 -19.355 1.00 60.12 108 SER A O 1
ATOM 860 N N . TYR A 1 109 ? 9.873 9.345 -19.942 1.00 64.62 109 TYR A N 1
ATOM 861 C CA . TYR A 1 109 ? 8.607 9.856 -19.413 1.00 64.62 109 TYR A CA 1
ATOM 862 C C . TYR A 1 109 ? 7.385 9.176 -20.059 1.00 64.62 109 TYR A C 1
ATOM 864 O O . TYR A 1 109 ? 6.603 8.601 -19.307 1.00 64.62 109 TYR A O 1
ATOM 872 N N . PRO A 1 110 ? 7.243 9.096 -21.401 1.00 71.62 110 PRO A N 1
ATOM 873 C CA . PRO A 1 110 ? 6.037 8.526 -22.021 1.00 71.62 110 PRO A CA 1
ATOM 874 C C . PRO A 1 110 ? 5.846 7.031 -21.732 1.00 71.62 110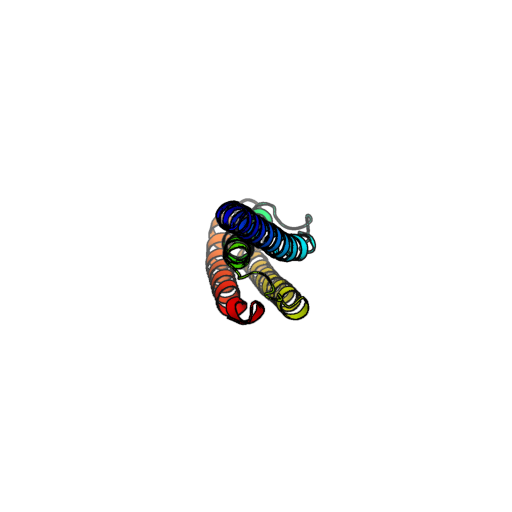 PRO A C 1
ATOM 876 O O . PRO A 1 110 ? 4.735 6.557 -21.506 1.00 71.62 110 PRO A O 1
ATOM 879 N N . CYS A 1 111 ? 6.945 6.279 -21.701 1.00 70.75 111 CYS A N 1
ATOM 880 C CA . CYS A 1 111 ? 6.933 4.851 -21.404 1.00 70.75 111 CYS A CA 1
ATOM 881 C C . CYS A 1 111 ? 6.625 4.574 -19.920 1.00 70.75 111 CYS A C 1
ATOM 883 O O . CYS A 1 111 ? 5.972 3.582 -19.594 1.00 70.75 111 CYS A O 1
ATOM 885 N N . LEU A 1 112 ? 7.034 5.480 -19.024 1.00 76.44 112 LEU A N 1
ATOM 886 C CA . LEU A 1 112 ? 6.683 5.443 -17.608 1.00 76.44 112 LEU A CA 1
ATOM 887 C C . LEU A 1 112 ? 5.201 5.751 -17.372 1.00 76.44 112 LEU A C 1
ATOM 889 O O . LEU A 1 112 ? 4.594 5.110 -16.518 1.00 76.44 112 LEU A O 1
ATOM 893 N N . GLU A 1 113 ? 4.601 6.687 -18.116 1.00 78.75 113 GLU A N 1
ATOM 894 C CA . GLU A 1 113 ? 3.194 7.065 -17.912 1.00 78.75 113 GLU A CA 1
ATOM 895 C C . GLU A 1 113 ? 2.237 5.890 -18.106 1.00 78.75 113 GLU A C 1
ATOM 897 O O . GLU A 1 113 ? 1.360 5.680 -17.268 1.00 78.75 113 GLU A O 1
ATOM 902 N N . LYS A 1 114 ? 2.454 5.089 -19.156 1.00 77.06 114 LYS A N 1
ATOM 903 C CA . LYS A 1 114 ? 1.602 3.936 -19.467 1.00 77.06 114 LYS A CA 1
ATOM 904 C C . LYS A 1 114 ? 1.647 2.869 -18.370 1.00 77.06 114 LYS A C 1
ATOM 906 O O . LYS A 1 114 ? 0.605 2.405 -17.924 1.00 77.06 114 LYS A O 1
ATOM 911 N N . GLY A 1 115 ? 2.843 2.501 -17.903 1.00 83.50 115 GLY A N 1
ATOM 912 C CA . GLY A 1 115 ? 2.982 1.536 -16.804 1.00 83.50 115 GLY A CA 1
ATOM 913 C C . GLY A 1 115 ? 2.472 2.087 -15.465 1.00 83.50 115 GLY A C 1
ATOM 914 O O . GLY A 1 115 ? 1.912 1.345 -14.657 1.00 83.50 115 GLY A O 1
ATOM 915 N N . ARG A 1 116 ? 2.626 3.400 -15.236 1.00 89.06 116 ARG A N 1
ATOM 916 C CA . ARG A 1 116 ? 2.202 4.079 -14.004 1.00 89.06 116 ARG A CA 1
ATOM 917 C C . ARG A 1 116 ? 0.689 4.053 -13.832 1.00 89.06 116 ARG A C 1
ATOM 919 O O . ARG A 1 116 ? 0.231 3.869 -12.710 1.00 89.06 116 ARG A O 1
ATOM 926 N N . GLU A 1 117 ? -0.073 4.239 -14.908 1.00 90.00 117 GLU A N 1
ATOM 927 C CA . GLU A 1 117 ? -1.538 4.188 -14.863 1.00 90.00 117 GLU A CA 1
ATOM 928 C C . GLU A 1 117 ? -2.025 2.835 -14.329 1.00 90.00 117 GLU A C 1
ATOM 930 O O . GLU A 1 117 ? -2.664 2.787 -13.278 1.00 90.00 117 GLU A O 1
ATOM 935 N N . THR A 1 118 ? -1.610 1.735 -14.962 1.00 90.94 118 THR A N 1
ATOM 936 C CA . THR A 1 118 ? -1.956 0.374 -14.526 1.00 90.94 118 THR A CA 1
ATOM 937 C C . THR A 1 118 ? -1.461 0.079 -13.109 1.00 90.94 118 THR A C 1
ATOM 939 O O . THR A 1 118 ? -2.180 -0.509 -12.300 1.00 90.94 118 THR A O 1
ATOM 942 N N . TYR A 1 119 ? -0.246 0.513 -12.761 1.00 93.44 119 TYR A N 1
ATOM 943 C CA . TYR A 1 119 ? 0.272 0.380 -11.400 1.00 93.44 119 TYR A CA 1
ATOM 944 C C . TYR A 1 119 ? -0.621 1.094 -10.372 1.00 93.44 119 TYR A C 1
ATOM 946 O O . TYR A 1 119 ? -0.949 0.526 -9.332 1.00 93.44 119 TYR A O 1
ATOM 954 N N . TYR A 1 120 ? -1.064 2.317 -10.665 1.00 95.44 120 TYR A N 1
ATOM 955 C CA . TYR A 1 120 ? -1.913 3.104 -9.768 1.00 95.44 120 TYR A CA 1
ATOM 956 C C . TYR A 1 120 ? -3.324 2.535 -9.639 1.00 95.44 120 TYR A C 1
ATOM 958 O O . TYR A 1 120 ? -3.897 2.578 -8.550 1.00 95.44 120 TYR A O 1
ATOM 966 N N . GLU A 1 121 ? -3.887 1.985 -10.712 1.00 95.12 121 GLU A N 1
ATOM 967 C CA . GLU A 1 121 ? -5.165 1.270 -10.656 1.00 95.12 121 GLU A CA 1
ATOM 968 C C . GLU A 1 121 ? -5.080 0.036 -9.758 1.00 95.12 121 GLU A C 1
ATOM 970 O O . GLU A 1 121 ? -5.934 -0.145 -8.888 1.00 95.12 121 GLU A O 1
ATOM 975 N N . ASN A 1 122 ? -4.009 -0.749 -9.890 1.00 95.19 122 ASN A N 1
ATOM 976 C CA . ASN A 1 122 ? -3.766 -1.904 -9.031 1.00 95.19 122 ASN A CA 1
ATOM 977 C C . ASN A 1 122 ? -3.643 -1.505 -7.554 1.00 95.19 122 ASN A C 1
ATOM 979 O O . ASN A 1 122 ? -4.256 -2.138 -6.698 1.00 95.19 122 ASN A O 1
ATOM 983 N N . LEU A 1 123 ? -2.929 -0.416 -7.239 1.00 95.12 123 LEU A N 1
ATOM 984 C CA . LEU A 1 123 ? -2.830 0.079 -5.861 1.00 95.12 123 LEU A CA 1
ATOM 985 C C . LEU A 1 123 ? -4.187 0.504 -5.283 1.00 95.12 123 LEU A C 1
ATOM 987 O O . LEU A 1 123 ? -4.471 0.205 -4.126 1.00 95.12 123 LEU A O 1
ATOM 991 N N . LYS A 1 124 ? -5.041 1.167 -6.074 1.00 94.19 124 LYS A N 1
ATOM 992 C CA . LYS A 1 124 ? -6.402 1.533 -5.641 1.00 94.19 124 LYS A CA 1
ATOM 993 C C . LYS A 1 124 ? -7.278 0.299 -5.420 1.00 94.19 124 LYS A C 1
ATOM 995 O O . LYS A 1 124 ? -8.045 0.256 -4.462 1.00 94.19 124 LYS A O 1
ATOM 1000 N N . ALA A 1 125 ? -7.178 -0.696 -6.300 1.00 94.12 125 ALA A N 1
ATOM 1001 C CA . ALA A 1 125 ? -7.911 -1.950 -6.159 1.00 94.12 125 ALA A CA 1
ATOM 1002 C C . ALA A 1 125 ? -7.466 -2.722 -4.907 1.00 94.12 125 ALA A C 1
ATOM 1004 O O . ALA A 1 125 ? -8.308 -3.238 -4.169 1.00 94.12 125 ALA A O 1
ATOM 1005 N N . LEU A 1 126 ? -6.159 -2.733 -4.634 1.00 92.75 126 LEU A N 1
ATOM 1006 C CA . LEU A 1 126 ? -5.582 -3.302 -3.423 1.00 92.75 126 LEU A CA 1
ATOM 1007 C C . LEU A 1 126 ? -6.086 -2.574 -2.172 1.00 92.75 126 LEU A C 1
ATOM 1009 O O . LEU A 1 126 ? -6.592 -3.209 -1.253 1.00 92.75 126 LEU A O 1
ATOM 1013 N N . GLU A 1 127 ? -6.053 -1.241 -2.153 1.00 91.75 127 GLU A N 1
ATOM 1014 C CA . GLU A 1 127 ? -6.614 -0.428 -1.064 1.00 91.75 127 GLU A CA 1
ATOM 1015 C C . GLU A 1 127 ? -8.080 -0.794 -0.775 1.00 91.75 127 GLU A C 1
ATOM 1017 O O . GLU A 1 127 ? -8.454 -1.034 0.377 1.00 91.75 127 GLU A O 1
ATOM 1022 N N . ALA A 1 128 ? -8.897 -0.931 -1.822 1.00 87.50 128 ALA A N 1
ATOM 1023 C CA . ALA A 1 128 ? -10.297 -1.319 -1.691 1.00 87.50 128 ALA A CA 1
ATOM 1024 C C . ALA A 1 128 ? -10.469 -2.747 -1.136 1.00 87.50 128 ALA A C 1
ATOM 1026 O O . ALA A 1 128 ? -11.348 -2.982 -0.304 1.00 87.50 128 ALA A O 1
ATOM 1027 N N . SER A 1 129 ? -9.624 -3.700 -1.547 1.00 84.94 129 SER A N 1
ATOM 1028 C CA . SER A 1 129 ? -9.671 -5.088 -1.058 1.00 84.94 129 SER A CA 1
ATOM 1029 C C . SER A 1 129 ? -9.264 -5.207 0.420 1.00 84.94 129 SER A C 1
ATOM 1031 O O . SER A 1 129 ? -9.719 -6.113 1.127 1.00 84.94 129 SER A O 1
ATOM 1033 N N . THR A 1 130 ? -8.491 -4.235 0.908 1.00 75.94 130 THR A N 1
ATOM 1034 C CA . THR A 1 130 ? -7.937 -4.168 2.268 1.00 75.94 130 THR A CA 1
ATOM 1035 C C . THR A 1 130 ? -8.982 -3.889 3.344 1.00 75.94 130 THR A C 1
ATOM 1037 O O . THR A 1 130 ? -8.710 -4.114 4.521 1.00 75.94 130 THR A O 1
ATOM 1040 N N . ALA A 1 131 ? -10.202 -3.466 2.989 1.00 68.38 131 ALA A N 1
ATOM 1041 C CA . ALA A 1 131 ? -11.302 -3.343 3.955 1.00 68.38 131 ALA A CA 1
ATOM 1042 C C . ALA A 1 131 ? -11.480 -4.629 4.796 1.00 68.38 131 ALA A C 1
ATOM 1044 O O . ALA A 1 131 ? -11.799 -4.576 5.984 1.00 68.38 131 ALA A O 1
ATOM 1045 N N . LYS A 1 132 ? -11.140 -5.786 4.211 1.00 71.94 132 LYS A N 1
ATOM 1046 C CA . LYS A 1 132 ? -11.127 -7.097 4.871 1.00 71.94 132 LYS A CA 1
ATOM 1047 C C . LYS A 1 132 ? -10.114 -7.213 6.022 1.00 71.94 132 LYS A C 1
ATOM 1049 O O . LYS A 1 132 ? -10.344 -7.987 6.944 1.00 71.94 132 LYS A O 1
ATOM 1054 N N . CYS A 1 133 ? -9.017 -6.451 6.015 1.00 74.50 133 CYS A N 1
ATOM 1055 C CA . CYS A 1 133 ? -7.993 -6.484 7.068 1.00 74.50 133 CYS A CA 1
ATOM 1056 C C . CYS A 1 133 ? -8.446 -5.866 8.395 1.00 74.50 133 CYS A C 1
ATOM 1058 O O . CYS A 1 133 ? -7.813 -6.098 9.430 1.00 74.50 133 CYS A O 1
ATOM 1060 N N . CYS A 1 134 ? -9.526 -5.085 8.362 1.00 67.75 134 CYS A N 1
ATOM 1061 C CA . CYS A 1 134 ? -10.042 -4.342 9.504 1.00 67.75 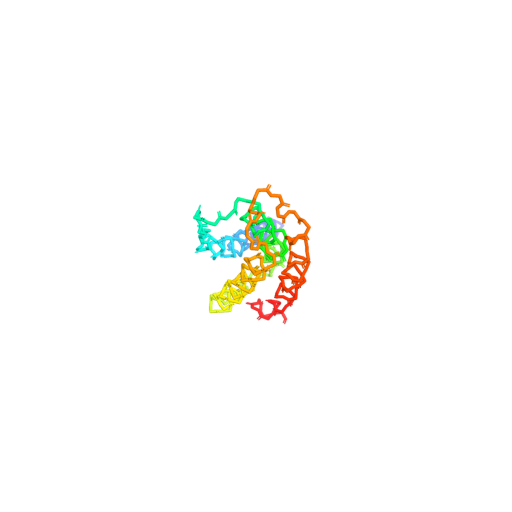134 CYS A CA 1
ATOM 1062 C C . CYS A 1 134 ? -11.305 -4.972 10.121 1.00 67.75 134 CYS A C 1
ATOM 1064 O O . CYS A 1 134 ? -11.906 -4.340 10.984 1.00 67.75 134 CYS A O 1
ATOM 1066 N N . ASN A 1 135 ? -11.700 -6.193 9.713 1.00 57.66 135 ASN A N 1
ATOM 1067 C CA . ASN A 1 135 ? -12.995 -6.810 10.059 1.00 57.66 135 ASN A CA 1
ATOM 1068 C C . ASN A 1 135 ? -14.174 -5.830 9.867 1.00 57.66 135 ASN A C 1
ATOM 1070 O O . ASN A 1 135 ? -14.991 -5.654 10.772 1.00 57.66 135 ASN A O 1
ATOM 1074 N N . MET A 1 136 ? -14.216 -5.162 8.708 1.00 44.84 136 MET A N 1
ATOM 1075 C CA . MET A 1 136 ? -15.357 -4.345 8.274 1.00 44.84 136 MET A CA 1
ATOM 1076 C C . MET A 1 136 ? -16.430 -5.199 7.606 1.00 44.84 136 MET A C 1
ATOM 1078 O O . MET A 1 136 ? -16.051 -6.125 6.850 1.00 44.84 136 MET A O 1
#

Radius of gyration: 19.93 Å; chains: 1; bounding box: 44×26×67 Å

Organism: Anopheles darlingi (NCBI:txid43151)

Sequence (136 aa):
LAQELHWLVGLRFQFDAIDATHEHANKVTNIFRRVKQDKTKNAVYLDSVHTGVKTLLKDPLVSKAMLLPAGTKISDDCLNALVDEAREHENKFYADFTYNCEGHIGTSYPCLEKGRETYYENLKALEASTAKCCNM

Secondary structure (DSSP, 8-state):
-HHHHHHHHHHHHHHHHHHHHHHHHHHHHHHHTT----TTS-HHHHHHHHHHIIIIIIHHHHHH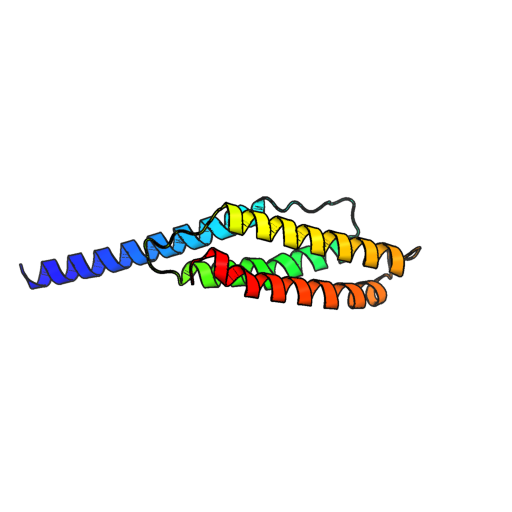HTTSPTTPPPPHHHHHHHHHHHHHHHHHHHHHHHHHTTT-TTT-HHHHHHHHHHHHHHHHHHHHHGGGGGT-

Foldseek 3Di:
DVVVVVVVVVVVQVVLLVVQLVVQLVLLVVLCVPDDDDPVDQPVLVVLLVCLCVPQARVLSNVVSSPADRPFDQDPVLSNVLVVQLVVLSVVLSVQLCVQQPPPSPVSVVSNVVSSVVSSVSSNVSNVVSVVRRVD